Protein AF-A0A1S6Q0J1-F1 (afdb_monomer_lite)

Radius of gyration: 13.05 Å; chains: 1; bounding box: 34×30×27 Å

pLDDT: mean 90.79, std 6.36, range [62.69, 96.06]

Foldseek 3Di:
DDDPFLDDVDPQPPDDPSVVVRDPVVVVLCVVQPDDVSPPVSVVSRVVVVVVVVVVCVVPVDD

Secondary structure (DSSP, 8-state):
---SSS-----TTSSTTGGGGS-HHHHHHHHTT-SGGGTT-HHHHHHHHHHHHHHHHHHHS--

Organism: NCBI:txid1426854

InterPro domains:
  IPR000235 Small ribosomal subunit protein uS7 [PTHR11205] (1-63)
  IPR020606 Small ribosomal subunit protein uS7, conserved site [PS00052] (26-52)
  IPR023798 Small ribosomal subunit protein uS7 domain [PF00177] (4-63)
  IPR036823 Small ribosomal subunit protein uS7 domain superfamily [G3DSA:1.10.455.10] (1-63)
  IPR036823 Small ribosomal subunit protein uS7 domain superfamily [SSF47973] (3-63)

Structure (mmCIF, N/CA/C/O backbone):
data_AF-A0A1S6Q0J1-F1
#
_entry.id   AF-A0A1S6Q0J1-F1
#
loop_
_atom_site.group_PDB
_atom_site.id
_atom_site.type_symbol
_atom_site.label_atom_id
_atom_site.label_alt_id
_atom_site.label_comp_id
_atom_site.label_asym_id
_atom_site.label_entity_id
_atom_site.label_seq_id
_atom_site.pdbx_PDB_ins_code
_atom_site.Cartn_x
_atom_site.Cartn_y
_atom_site.Cartn_z
_atom_site.occupancy
_atom_site.B_iso_or_equiv
_atom_site.auth_seq_id
_atom_site.auth_comp_id
_atom_site.auth_asym_id
_atom_site.auth_atom_id
_atom_site.pdbx_PDB_model_num
ATOM 1 N N . TYR A 1 1 ? -0.108 13.060 -3.141 1.00 62.69 1 TYR A N 1
ATOM 2 C CA . TYR A 1 1 ? -0.110 11.969 -4.140 1.00 62.69 1 TYR A CA 1
ATOM 3 C C . TYR A 1 1 ? -1.293 11.057 -3.869 1.00 62.69 1 TYR A C 1
ATOM 5 O O . TYR A 1 1 ? -1.197 10.221 -2.982 1.00 62.69 1 TYR A O 1
ATOM 13 N N . ALA A 1 2 ? -2.397 11.219 -4.595 1.00 70.06 2 ALA A N 1
ATOM 14 C CA . ALA A 1 2 ? -3.529 10.303 -4.508 1.00 70.06 2 ALA A CA 1
ATOM 15 C C . ALA A 1 2 ? -3.449 9.314 -5.679 1.00 70.06 2 ALA A C 1
ATOM 17 O O . ALA A 1 2 ? -3.423 9.721 -6.839 1.00 70.06 2 ALA A O 1
ATOM 18 N N . LYS A 1 3 ? -3.350 8.017 -5.380 1.00 77.81 3 LYS A N 1
ATOM 19 C CA . LYS A 1 3 ? -3.559 6.936 -6.350 1.00 77.81 3 LYS A CA 1
ATOM 20 C C . LYS A 1 3 ? -4.636 6.037 -5.778 1.00 77.81 3 LYS A C 1
ATOM 22 O O . LYS A 1 3 ? -4.512 5.615 -4.635 1.00 77.81 3 LYS A O 1
ATOM 27 N N . TYR A 1 4 ? -5.653 5.748 -6.582 1.00 82.00 4 TYR A N 1
ATOM 28 C CA . TYR A 1 4 ? -6.768 4.899 -6.167 1.00 82.00 4 TYR A CA 1
ATOM 29 C C . TYR A 1 4 ? -6.310 3.473 -5.815 1.00 82.00 4 TYR A C 1
ATOM 31 O O . TYR A 1 4 ? -6.832 2.854 -4.897 1.00 82.00 4 TYR A O 1
ATOM 39 N N . LEU A 1 5 ? -5.277 2.972 -6.505 1.00 84.62 5 LEU A N 1
ATOM 40 C CA . LEU A 1 5 ? -4.684 1.660 -6.252 1.00 84.62 5 LEU A CA 1
ATOM 41 C C . LEU A 1 5 ? -3.204 1.788 -5.855 1.00 84.62 5 LEU A C 1
ATOM 43 O O . LEU A 1 5 ? -2.455 2.509 -6.525 1.00 84.62 5 LEU A O 1
ATOM 47 N N . PRO A 1 6 ? -2.727 1.028 -4.849 1.00 85.12 6 PRO A N 1
ATOM 48 C CA . PRO A 1 6 ? -1.312 0.967 -4.473 1.00 85.12 6 PRO A CA 1
ATOM 49 C C . PRO A 1 6 ? -0.493 0.072 -5.428 1.00 85.12 6 PRO A C 1
ATOM 51 O O . PRO A 1 6 ? 0.331 -0.744 -5.014 1.00 85.12 6 PRO A O 1
ATOM 54 N N . HIS A 1 7 ? -0.721 0.216 -6.735 1.00 87.25 7 HIS A N 1
ATOM 55 C CA . HIS A 1 7 ? -0.012 -0.500 -7.791 1.00 87.25 7 HIS A CA 1
ATOM 56 C C . HIS A 1 7 ? 0.399 0.480 -8.895 1.00 87.25 7 HIS A C 1
ATOM 58 O O . HIS A 1 7 ? -0.335 0.696 -9.856 1.00 87.25 7 HIS A O 1
ATOM 64 N N . SER A 1 8 ? 1.587 1.077 -8.776 1.00 86.19 8 SER A N 1
ATOM 65 C CA . SER A 1 8 ? 2.008 2.148 -9.689 1.00 86.19 8 SER A CA 1
ATOM 66 C C . SER A 1 8 ? 2.974 1.745 -10.800 1.00 86.19 8 SER A C 1
ATOM 68 O O . SER A 1 8 ? 3.292 2.592 -11.632 1.00 86.19 8 SER A O 1
ATOM 70 N N . ALA A 1 9 ? 3.491 0.511 -10.777 1.00 87.19 9 ALA A N 1
ATOM 71 C CA . ALA A 1 9 ? 4.586 0.052 -11.646 1.00 87.19 9 ALA A CA 1
ATOM 72 C C . ALA A 1 9 ? 5.823 0.992 -11.654 1.00 87.19 9 ALA A C 1
ATOM 74 O O . ALA A 1 9 ? 6.633 0.975 -12.582 1.00 87.19 9 ALA A O 1
ATOM 75 N N . GLY A 1 10 ? 5.986 1.825 -10.618 1.00 88.38 10 GLY A N 1
ATOM 76 C CA . GLY A 1 10 ? 7.029 2.843 -10.556 1.00 88.38 10 GLY A CA 1
ATOM 77 C C . GLY A 1 10 ? 8.423 2.274 -10.280 1.00 88.38 10 GLY A C 1
ATOM 78 O O . GLY A 1 10 ? 8.6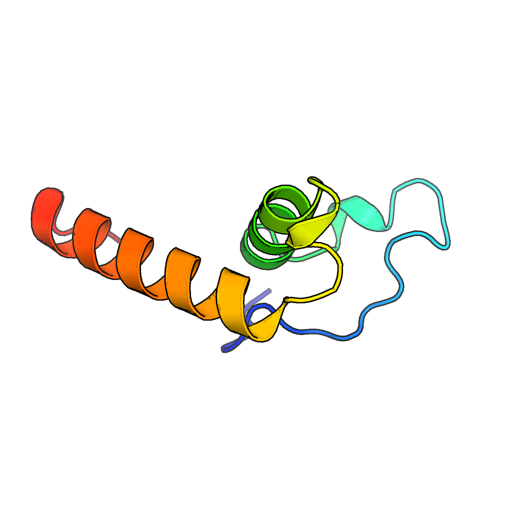15 1.395 -9.440 1.00 88.38 10 GLY A O 1
ATOM 79 N N . ARG A 1 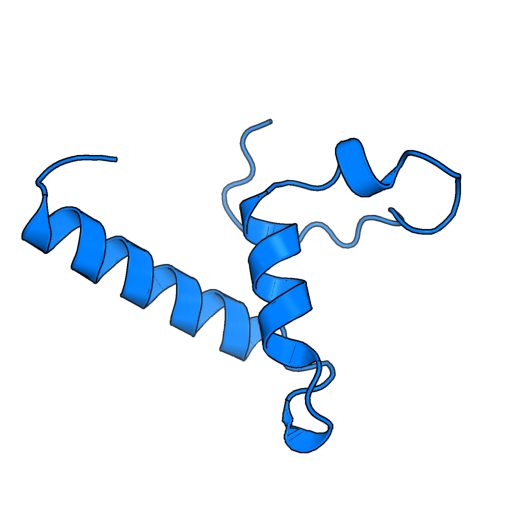11 ? 9.442 2.831 -10.947 1.00 91.06 11 ARG A N 1
ATOM 80 C CA . ARG A 1 11 ? 10.858 2.464 -10.747 1.00 91.06 11 ARG A CA 1
ATOM 81 C C . ARG A 1 11 ? 11.507 3.298 -9.639 1.00 91.06 11 ARG A C 1
ATOM 83 O O . ARG A 1 11 ? 12.307 4.202 -9.893 1.00 91.06 11 ARG A O 1
ATOM 90 N N . TYR A 1 12 ? 11.179 2.969 -8.393 1.00 92.50 12 TYR A N 1
ATOM 91 C CA . TYR A 1 12 ? 11.647 3.713 -7.214 1.00 92.50 12 TYR A CA 1
ATOM 92 C C . TYR A 1 12 ? 13.057 3.336 -6.729 1.00 92.50 12 TYR A C 1
ATOM 94 O O . TYR A 1 12 ? 13.640 4.062 -5.927 1.00 92.50 12 TYR A O 1
ATOM 102 N N . ALA A 1 13 ? 13.627 2.230 -7.218 1.00 92.00 13 ALA A N 1
ATOM 103 C CA . ALA A 1 13 ? 14.958 1.755 -6.822 1.00 92.00 13 ALA A CA 1
ATOM 104 C C . ALA A 1 13 ? 16.116 2.353 -7.647 1.00 92.00 13 ALA A C 1
ATOM 106 O O . ALA A 1 13 ? 17.268 2.228 -7.255 1.00 92.00 13 ALA A O 1
ATOM 107 N N . HIS A 1 14 ? 15.828 3.029 -8.764 1.00 93.44 14 HIS A N 1
ATOM 108 C CA . HIS A 1 14 ? 16.847 3.455 -9.734 1.00 93.44 14 HIS A CA 1
ATOM 109 C C . HIS A 1 14 ? 17.782 4.580 -9.239 1.00 93.44 14 HIS A C 1
ATOM 111 O O . HIS A 1 14 ? 18.868 4.760 -9.779 1.00 93.44 14 HIS A O 1
ATOM 117 N N . LYS A 1 15 ? 17.373 5.396 -8.259 1.00 94.50 15 LYS A N 1
ATOM 118 C CA . LYS A 1 15 ? 18.215 6.468 -7.692 1.00 94.50 15 LYS A CA 1
ATOM 119 C C . LYS A 1 15 ? 18.079 6.506 -6.169 1.00 94.50 15 LYS A C 1
ATOM 121 O O . LYS A 1 15 ? 16.978 6.306 -5.646 1.00 94.50 15 LYS A O 1
ATOM 126 N N . ARG A 1 16 ? 19.181 6.818 -5.471 1.00 86.88 16 ARG A N 1
ATOM 127 C CA . ARG A 1 16 ? 19.208 7.123 -4.028 1.00 86.88 16 ARG A CA 1
ATOM 128 C C . ARG A 1 16 ? 18.149 8.213 -3.779 1.00 86.88 16 ARG A C 1
ATOM 130 O O . ARG A 1 16 ? 18.130 9.198 -4.504 1.00 86.88 16 ARG A O 1
ATOM 137 N N . PHE A 1 17 ? 17.213 7.984 -2.857 1.00 93.44 17 PHE A N 1
ATOM 138 C CA . PHE A 1 17 ? 16.043 8.836 -2.530 1.00 93.44 17 PHE A CA 1
ATOM 139 C C . PHE A 1 17 ? 14.762 8.716 -3.373 1.00 93.44 17 PHE A C 1
ATOM 141 O O . PHE A 1 17 ? 13.718 9.187 -2.923 1.00 93.44 17 PHE A O 1
ATOM 148 N N . ARG A 1 18 ? 14.726 7.990 -4.501 1.00 92.94 18 ARG A N 1
ATOM 149 C CA . ARG A 1 18 ? 13.445 7.776 -5.219 1.00 92.94 18 ARG A CA 1
ATOM 150 C C . ARG A 1 18 ? 12.423 6.952 -4.429 1.00 92.94 18 ARG A C 1
ATOM 152 O O . ARG A 1 18 ? 11.226 7.091 -4.656 1.00 92.94 18 ARG A O 1
ATOM 159 N N . LYS A 1 19 ? 12.866 6.168 -3.441 1.00 91.88 19 LYS A N 1
ATOM 160 C CA . LYS A 1 19 ? 11.977 5.467 -2.499 1.00 91.88 19 LYS A CA 1
ATOM 161 C C . LYS A 1 19 ? 11.096 6.417 -1.675 1.00 91.88 19 LYS A C 1
ATOM 163 O O . LYS A 1 19 ? 10.008 6.006 -1.285 1.00 91.88 19 LYS A O 1
ATOM 168 N N . ALA A 1 20 ? 11.513 7.669 -1.454 1.00 91.31 20 ALA A N 1
ATOM 169 C CA . ALA A 1 20 ? 10.702 8.666 -0.749 1.00 91.31 20 ALA A CA 1
ATOM 170 C C . ALA A 1 20 ? 9.454 9.075 -1.550 1.00 91.31 20 ALA A C 1
ATOM 172 O O . ALA A 1 20 ? 8.411 9.341 -0.965 1.00 91.31 20 ALA A O 1
ATOM 173 N N . GLN A 1 21 ? 9.543 9.042 -2.885 1.00 90.56 21 GLN A N 1
ATOM 174 C CA . GLN A 1 21 ? 8.444 9.362 -3.803 1.00 90.56 21 GLN A CA 1
ATOM 175 C C . GLN A 1 21 ? 7.462 8.191 -4.002 1.00 90.56 21 GLN A C 1
ATOM 177 O O . GLN A 1 21 ? 6.428 8.355 -4.648 1.00 90.56 21 GLN A O 1
ATOM 182 N N . CYS A 1 22 ? 7.773 6.998 -3.480 1.00 91.19 22 CYS A N 1
ATOM 183 C CA . CYS A 1 22 ? 6.864 5.854 -3.522 1.00 91.19 22 CYS A CA 1
ATOM 184 C C . CYS A 1 22 ? 5.682 6.093 -2.565 1.00 91.19 22 CYS A C 1
ATOM 186 O O . CYS A 1 22 ? 5.942 6.386 -1.387 1.00 91.19 22 CYS A O 1
ATOM 188 N N . PRO A 1 23 ? 4.420 5.938 -3.022 1.00 93.31 23 PRO A N 1
ATOM 189 C CA . PRO A 1 23 ? 3.248 6.017 -2.154 1.00 93.31 23 PRO A CA 1
ATOM 190 C C . PRO A 1 23 ? 3.416 5.134 -0.913 1.00 93.31 23 PRO A C 1
ATOM 192 O O . PRO A 1 23 ? 3.875 3.996 -1.017 1.00 93.31 23 PRO A O 1
ATOM 195 N N . ILE A 1 24 ? 3.053 5.650 0.263 1.00 92.00 24 ILE A N 1
ATOM 196 C CA . ILE A 1 24 ? 3.294 4.971 1.549 1.00 92.00 24 ILE A CA 1
ATOM 197 C C . ILE A 1 24 ? 2.595 3.605 1.581 1.00 92.00 24 ILE A C 1
ATOM 199 O O . ILE A 1 24 ? 3.226 2.605 1.920 1.00 92.00 24 ILE A O 1
ATOM 203 N N . VAL A 1 25 ? 1.343 3.544 1.116 1.00 92.7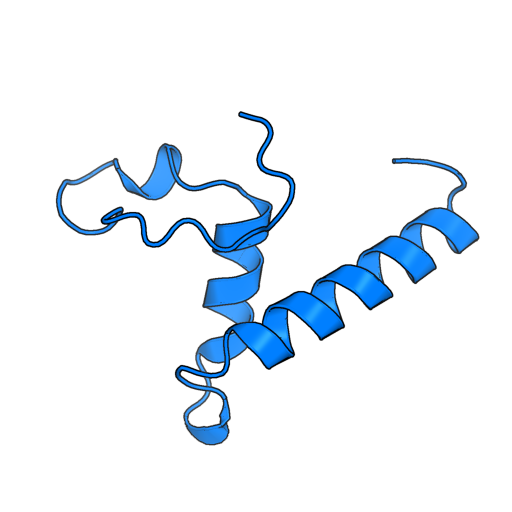5 25 VAL A N 1
ATOM 204 C CA . VAL A 1 25 ? 0.562 2.299 1.016 1.00 92.75 25 VAL A CA 1
ATOM 205 C C . VAL A 1 25 ? 1.228 1.287 0.077 1.00 92.75 25 VAL A C 1
ATOM 207 O O . VAL A 1 25 ? 1.316 0.104 0.391 1.00 92.75 25 VAL A O 1
ATOM 210 N N . GLU A 1 26 ? 1.779 1.734 -1.054 1.00 93.50 26 GLU A N 1
ATOM 211 C CA . GLU A 1 26 ? 2.505 0.839 -1.961 1.00 93.50 26 GLU A CA 1
ATOM 212 C C . GLU A 1 26 ? 3.797 0.313 -1.318 1.00 93.50 26 GLU A C 1
ATOM 214 O O . GLU A 1 26 ? 4.146 -0.860 -1.469 1.00 93.50 26 GLU A O 1
ATOM 219 N N . ARG A 1 27 ? 4.481 1.148 -0.533 1.00 93.25 27 ARG A N 1
ATOM 220 C CA . ARG A 1 27 ? 5.647 0.739 0.256 1.00 93.25 27 ARG A CA 1
ATOM 221 C C . ARG A 1 27 ? 5.288 -0.363 1.256 1.00 93.25 27 ARG A C 1
ATOM 223 O O . ARG A 1 27 ? 5.980 -1.376 1.278 1.00 93.25 27 ARG A O 1
ATOM 230 N N . LEU A 1 28 ? 4.184 -0.201 1.990 1.00 93.31 28 LEU A N 1
ATOM 231 C CA . LEU A 1 28 ? 3.645 -1.214 2.904 1.00 93.31 28 LEU A CA 1
ATOM 232 C C . LEU A 1 28 ? 3.347 -2.529 2.169 1.00 93.31 28 LEU A C 1
ATOM 234 O O . LEU A 1 28 ? 3.828 -3.584 2.581 1.00 93.31 28 LEU A O 1
ATOM 238 N N . THR A 1 29 ? 2.627 -2.473 1.041 1.00 93.44 29 THR A N 1
ATOM 239 C CA . THR A 1 29 ? 2.301 -3.685 0.263 1.00 93.44 29 THR A CA 1
ATOM 240 C C . THR A 1 29 ? 3.542 -4.428 -0.234 1.00 93.44 29 THR A C 1
ATOM 242 O O . THR A 1 29 ? 3.539 -5.656 -0.258 1.00 93.44 29 THR A O 1
ATOM 245 N N . ASN A 1 30 ? 4.619 -3.718 -0.595 1.00 92.81 30 ASN A N 1
ATOM 246 C CA . ASN A 1 30 ? 5.868 -4.351 -1.020 1.00 92.81 30 ASN A CA 1
ATOM 247 C C . ASN A 1 30 ? 6.575 -5.061 0.150 1.00 92.81 30 ASN A C 1
ATOM 249 O O . ASN A 1 30 ? 7.107 -6.153 -0.043 1.00 92.81 30 ASN A O 1
ATOM 253 N N . SER A 1 31 ? 6.547 -4.486 1.357 1.00 92.75 31 SER A N 1
ATOM 254 C CA . SER A 1 31 ? 7.135 -5.105 2.556 1.00 92.75 31 SER A CA 1
ATOM 255 C C . SER A 1 31 ? 6.402 -6.380 2.997 1.00 92.75 31 SER A C 1
ATOM 257 O O . SER A 1 31 ? 7.034 -7.307 3.494 1.00 92.75 31 SER A O 1
ATOM 259 N N . LEU A 1 32 ? 5.091 -6.489 2.754 1.00 92.56 32 LEU A N 1
ATOM 260 C CA . LEU A 1 32 ? 4.309 -7.697 3.074 1.00 92.56 32 LEU A CA 1
ATOM 261 C C . LEU A 1 32 ? 4.699 -8.936 2.239 1.00 92.56 32 LEU A C 1
ATOM 263 O O . LEU A 1 32 ? 4.351 -10.062 2.593 1.00 92.56 32 LEU A O 1
ATOM 267 N N . MET A 1 33 ? 5.428 -8.754 1.135 1.00 95.19 33 MET A N 1
ATOM 268 C CA . MET A 1 33 ? 5.801 -9.829 0.204 1.00 95.19 33 MET A CA 1
ATOM 269 C C . MET A 1 33 ? 7.230 -10.365 0.394 1.00 95.19 33 MET A C 1
ATOM 271 O O . MET A 1 33 ? 7.683 -11.166 -0.419 1.00 95.19 33 MET A O 1
ATOM 275 N N . MET A 1 34 ? 7.964 -9.938 1.429 1.00 90.94 34 MET A N 1
ATOM 276 C CA . MET A 1 34 ? 9.405 -10.225 1.558 1.00 90.94 34 MET A CA 1
ATOM 277 C C . MET A 1 34 ? 9.745 -11.701 1.827 1.00 90.94 34 MET A C 1
ATOM 279 O O . MET A 1 34 ? 10.857 -12.136 1.535 1.00 90.94 34 MET A O 1
ATOM 283 N N . HIS A 1 35 ? 8.803 -12.490 2.349 1.00 89.94 35 HIS A N 1
ATOM 284 C CA . HIS A 1 35 ? 9.017 -13.916 2.604 1.00 89.94 35 HIS A CA 1
ATOM 285 C C . HIS A 1 35 ? 8.753 -14.750 1.347 1.00 89.94 35 HIS A C 1
ATOM 287 O O . HIS A 1 35 ? 7.706 -14.602 0.721 1.00 89.94 35 HIS A O 1
ATOM 293 N N . GLY A 1 36 ? 9.674 -15.661 1.009 1.00 92.31 36 GLY A N 1
ATOM 294 C CA . GLY A 1 36 ? 9.763 -16.349 -0.290 1.00 92.31 36 GLY A CA 1
ATOM 295 C C . GLY A 1 36 ? 8.434 -16.766 -0.937 1.00 92.31 36 GLY A C 1
ATOM 296 O O . GLY A 1 36 ? 8.171 -16.389 -2.075 1.00 92.31 36 GLY A O 1
ATOM 297 N N . ARG A 1 37 ? 7.542 -17.459 -0.212 1.00 93.00 37 ARG A N 1
ATOM 298 C CA . ARG A 1 37 ? 6.232 -17.918 -0.736 1.00 93.00 37 ARG A CA 1
ATOM 299 C C . ARG A 1 37 ? 5.307 -16.777 -1.199 1.00 93.00 37 ARG A C 1
ATOM 301 O O . ARG A 1 37 ? 4.408 -17.011 -2.012 1.00 93.00 37 ARG A O 1
ATOM 308 N N . ASN A 1 38 ? 5.493 -15.572 -0.673 1.00 92.69 38 ASN A N 1
ATOM 309 C CA . ASN A 1 38 ? 4.665 -14.393 -0.929 1.00 92.69 38 ASN A CA 1
ATOM 310 C C . ASN A 1 38 ? 5.286 -13.442 -1.957 1.00 92.69 38 ASN A C 1
ATOM 312 O O . ASN A 1 38 ? 4.643 -12.463 -2.345 1.00 92.69 38 ASN A O 1
ATOM 316 N N . ASN A 1 39 ? 6.502 -13.734 -2.419 1.00 92.19 39 ASN A N 1
ATOM 317 C CA . ASN A 1 39 ? 7.215 -12.870 -3.342 1.00 92.19 39 ASN A CA 1
ATOM 318 C C . ASN A 1 39 ? 6.442 -12.725 -4.666 1.00 92.19 39 ASN A C 1
ATOM 320 O O . ASN A 1 39 ? 5.881 -13.688 -5.190 1.00 92.19 39 ASN A O 1
ATOM 324 N N . GLY A 1 40 ? 6.355 -11.497 -5.178 1.00 90.50 40 GLY A N 1
ATOM 325 C CA . GLY A 1 40 ? 5.626 -11.168 -6.409 1.00 90.50 40 GLY A CA 1
ATOM 326 C C . GLY A 1 40 ? 4.091 -11.203 -6.320 1.00 90.50 40 GLY A C 1
ATOM 327 O O . GLY A 1 40 ? 3.427 -10.757 -7.256 1.00 90.50 40 GLY A O 1
ATOM 328 N N . LYS A 1 41 ? 3.484 -11.650 -5.209 1.00 94.56 41 LYS A N 1
ATOM 329 C CA . LYS A 1 41 ? 2.016 -11.760 -5.054 1.00 94.56 41 LYS A CA 1
ATOM 330 C C . LYS A 1 41 ? 1.344 -10.426 -4.701 1.00 94.56 41 LYS A C 1
ATOM 332 O O . LYS A 1 41 ? 0.585 -10.325 -3.734 1.00 94.56 41 LYS A O 1
ATOM 337 N N . LYS A 1 42 ? 1.580 -9.389 -5.509 1.00 92.44 42 LYS A N 1
ATOM 338 C CA . LYS A 1 42 ? 1.164 -8.008 -5.200 1.00 92.44 42 LYS A CA 1
ATOM 339 C C . LYS A 1 42 ? -0.348 -7.828 -5.136 1.00 92.44 42 LYS A C 1
ATOM 341 O O . LYS A 1 42 ? -0.839 -7.161 -4.232 1.00 92.44 42 LYS A O 1
ATOM 346 N N . LEU A 1 43 ? -1.093 -8.477 -6.032 1.00 93.25 43 LEU A N 1
ATOM 347 C CA . LEU A 1 43 ? -2.561 -8.448 -6.016 1.00 93.25 43 LEU A CA 1
ATOM 348 C C . LEU A 1 43 ? -3.139 -9.034 -4.719 1.00 93.25 43 LEU A C 1
ATOM 350 O O . LEU A 1 43 ? -4.130 -8.522 -4.207 1.00 93.25 43 LEU A O 1
ATOM 354 N N . MET A 1 44 ? -2.503 -10.070 -4.165 1.00 93.81 44 MET A N 1
ATOM 355 C CA . MET A 1 44 ? -2.904 -10.664 -2.889 1.00 93.81 44 MET A CA 1
ATOM 356 C C . MET A 1 44 ? -2.621 -9.704 -1.727 1.00 93.81 44 MET A C 1
ATOM 358 O O . MET A 1 44 ? -3.507 -9.452 -0.916 1.00 93.81 44 MET A O 1
ATOM 362 N N . ALA A 1 45 ? -1.425 -9.107 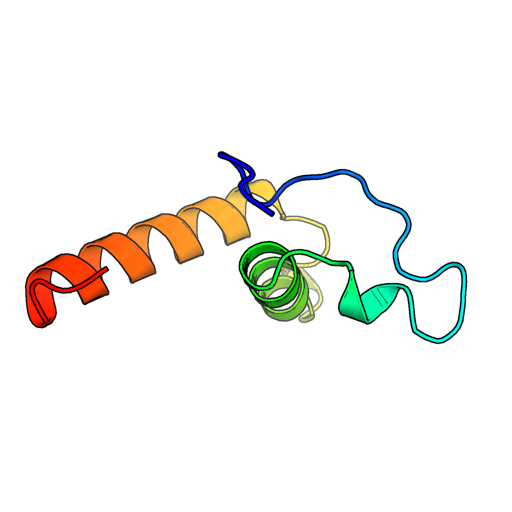-1.687 1.00 94.06 45 ALA A N 1
ATOM 363 C CA . ALA A 1 45 ? -1.048 -8.146 -0.648 1.00 94.06 45 ALA A CA 1
ATOM 364 C C . ALA A 1 45 ? -1.945 -6.893 -0.643 1.00 94.06 45 ALA A C 1
ATOM 366 O O . ALA A 1 45 ? -2.344 -6.428 0.421 1.00 94.06 45 ALA A O 1
ATOM 367 N N . VAL A 1 46 ? -2.320 -6.375 -1.819 1.00 94.81 46 VAL A N 1
ATOM 368 C CA . VAL A 1 46 ? -3.233 -5.221 -1.943 1.00 94.81 46 VAL A CA 1
ATOM 369 C C . VAL A 1 46 ? -4.606 -5.524 -1.331 1.00 94.81 46 VAL A C 1
ATOM 371 O O . VAL A 1 46 ? -5.161 -4.674 -0.641 1.00 94.81 46 VAL A O 1
ATOM 374 N N . ARG A 1 47 ? -5.142 -6.736 -1.538 1.00 95.06 47 ARG A N 1
ATOM 375 C CA . ARG A 1 47 ? -6.426 -7.156 -0.947 1.00 95.06 47 ARG A CA 1
ATOM 376 C C . ARG A 1 47 ? -6.356 -7.235 0.579 1.00 95.06 47 ARG A C 1
ATOM 378 O O . ARG A 1 47 ? -7.265 -6.755 1.242 1.00 95.06 47 ARG A O 1
ATOM 385 N N . ILE A 1 48 ? -5.263 -7.771 1.126 1.00 95.00 48 ILE A N 1
ATOM 386 C CA . ILE A 1 48 ? -5.044 -7.833 2.582 1.00 95.00 48 ILE A CA 1
ATOM 387 C C . ILE A 1 48 ? -5.023 -6.422 3.183 1.00 95.00 48 ILE A C 1
ATOM 389 O O . ILE A 1 48 ? -5.700 -6.167 4.173 1.00 95.00 48 ILE A O 1
ATOM 393 N N . VAL A 1 49 ? -4.294 -5.490 2.559 1.00 94.38 49 VAL A N 1
ATOM 394 C CA . VAL A 1 49 ? -4.225 -4.096 3.029 1.00 94.38 49 VAL A CA 1
ATOM 395 C C . VAL A 1 49 ? -5.585 -3.400 2.941 1.00 94.38 49 VAL A C 1
ATOM 397 O O . VAL A 1 49 ? -5.940 -2.669 3.860 1.00 94.38 49 VAL A O 1
ATOM 400 N N . LYS A 1 50 ? -6.374 -3.661 1.888 1.00 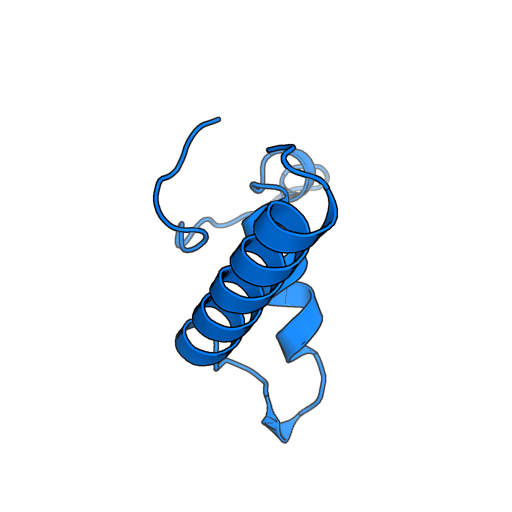93.88 50 LYS A N 1
ATOM 401 C CA . LYS A 1 50 ? -7.746 -3.143 1.778 1.00 93.88 50 LYS A CA 1
ATOM 402 C C . LYS A 1 50 ? -8.602 -3.577 2.975 1.00 93.88 50 LYS A C 1
ATOM 404 O O . LYS A 1 50 ? -9.195 -2.723 3.621 1.00 93.88 50 LYS A O 1
ATOM 409 N N . HIS A 1 51 ? -8.616 -4.870 3.296 1.00 95.56 51 HIS A N 1
ATOM 410 C CA . HIS A 1 51 ? -9.388 -5.379 4.434 1.00 95.56 51 HIS A CA 1
ATOM 411 C C . HIS A 1 51 ? -8.884 -4.850 5.780 1.00 95.56 51 HIS A C 1
ATOM 413 O O . HIS A 1 51 ? -9.683 -4.564 6.663 1.00 95.56 51 HIS A O 1
ATOM 419 N N . ALA A 1 52 ? -7.571 -4.665 5.939 1.00 95.38 52 ALA A N 1
ATOM 420 C CA . ALA A 1 52 ? -7.018 -4.066 7.151 1.00 95.38 52 ALA A CA 1
ATOM 421 C C . ALA A 1 52 ? -7.508 -2.622 7.354 1.00 95.38 52 ALA A C 1
ATOM 423 O O . ALA A 1 52 ? -7.875 -2.260 8.468 1.00 95.38 52 ALA A O 1
ATOM 424 N N . PHE A 1 53 ? -7.564 -1.813 6.290 1.00 94.31 53 PHE A N 1
ATOM 425 C CA . PHE A 1 53 ? -8.110 -0.454 6.371 1.00 94.31 53 PHE A CA 1
ATOM 426 C C . PHE A 1 53 ? -9.621 -0.431 6.617 1.00 94.31 53 PHE A C 1
ATOM 428 O O . PHE A 1 53 ? -10.079 0.413 7.378 1.00 94.31 53 PHE A O 1
ATOM 435 N N . GLU A 1 54 ? -10.383 -1.377 6.060 1.00 95.25 54 GLU A N 1
ATOM 436 C CA . GLU A 1 54 ? -11.807 -1.539 6.395 1.00 95.25 54 GLU A CA 1
ATOM 437 C C . GLU A 1 54 ? -11.995 -1.823 7.894 1.00 95.25 54 GLU A C 1
ATOM 439 O O . GLU A 1 54 ? -12.817 -1.181 8.540 1.00 95.25 54 GLU A O 1
ATOM 444 N N . ILE A 1 55 ? -11.189 -2.719 8.476 1.00 95.88 55 ILE A N 1
ATOM 445 C CA . ILE A 1 55 ? -11.233 -3.019 9.916 1.00 95.88 55 ILE A CA 1
ATOM 446 C C . ILE A 1 55 ? -10.847 -1.793 10.751 1.00 95.88 55 ILE A C 1
ATOM 448 O O . ILE A 1 55 ? -11.534 -1.483 11.719 1.00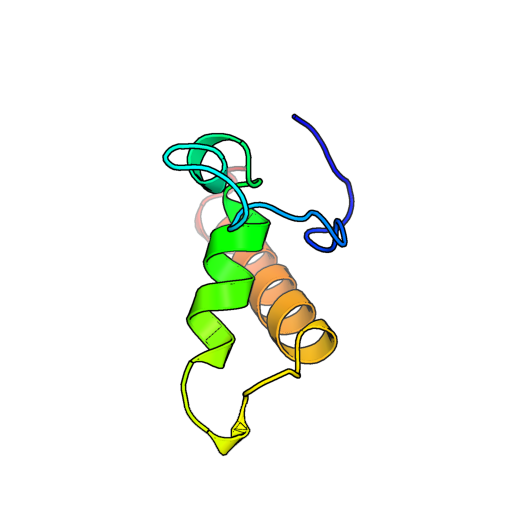 95.88 55 ILE A O 1
ATOM 452 N N . ILE A 1 56 ? -9.774 -1.084 10.386 1.00 95.50 56 ILE A N 1
ATOM 453 C CA . ILE A 1 56 ? -9.338 0.128 11.099 1.00 95.50 56 ILE A CA 1
ATOM 454 C C . ILE A 1 56 ? -10.454 1.174 11.094 1.00 95.50 56 ILE A C 1
ATOM 456 O O . ILE A 1 56 ? -10.801 1.682 12.156 1.00 95.50 56 ILE A O 1
ATOM 460 N N . HIS A 1 57 ? -11.068 1.420 9.936 1.00 95.44 57 HIS A N 1
ATOM 461 C CA . HIS A 1 57 ? -12.167 2.369 9.816 1.00 95.44 57 HIS A CA 1
ATOM 462 C C . HIS A 1 57 ? -13.373 1.977 10.680 1.00 95.44 57 HIS A C 1
ATOM 464 O O . HIS A 1 57 ? -13.949 2.826 11.353 1.00 95.44 57 HIS A O 1
ATOM 470 N N . LEU A 1 58 ? -13.728 0.689 10.719 1.00 96.06 58 LEU A N 1
ATOM 471 C CA . LEU A 1 58 ? -14.816 0.198 11.570 1.00 96.06 58 LEU A CA 1
ATOM 472 C C . LEU A 1 58 ? -14.510 0.322 13.072 1.00 96.06 58 LEU A C 1
ATOM 474 O O . LEU A 1 58 ? -15.439 0.450 13.865 1.00 96.06 58 LEU A O 1
ATOM 478 N N . LEU A 1 59 ? -13.235 0.271 13.469 1.00 96.00 59 LEU A N 1
ATOM 479 C CA . LEU A 1 59 ? -12.816 0.358 14.870 1.00 96.00 59 LEU A CA 1
ATOM 480 C C . LEU A 1 59 ? -12.650 1.798 15.367 1.00 96.00 59 LEU A C 1
ATOM 482 O O . LEU A 1 59 ? -12.959 2.066 16.526 1.00 96.00 59 LEU A O 1
ATOM 486 N N . THR A 1 60 ? -12.140 2.709 14.535 1.00 95.38 60 THR A N 1
ATOM 487 C CA . THR A 1 60 ? -11.827 4.090 14.949 1.00 95.38 60 THR A CA 1
ATOM 488 C C . THR A 1 60 ? -12.820 5.123 14.425 1.00 95.38 60 THR A C 1
ATOM 490 O O . THR A 1 60 ? -12.931 6.196 15.008 1.00 95.38 60 THR A O 1
ATOM 493 N N . GLY A 1 61 ? -13.537 4.833 13.335 1.00 91.62 61 GLY A N 1
ATOM 494 C CA . GLY A 1 61 ? -14.362 5.810 12.614 1.00 91.62 61 GLY A CA 1
ATOM 495 C C . GLY A 1 61 ? -13.554 6.854 11.833 1.00 91.62 61 GLY A C 1
ATOM 496 O O . GLY A 1 61 ? -14.136 7.748 11.220 1.00 91.62 61 GLY A O 1
ATOM 497 N N . GLU A 1 62 ? -12.225 6.743 11.829 1.00 82.44 62 GLU A N 1
ATOM 498 C CA . GLU A 1 62 ? -11.304 7.683 11.184 1.00 82.44 62 GLU A CA 1
ATOM 499 C C . GLU A 1 62 ? -10.779 7.131 9.844 1.00 82.44 62 GLU A C 1
ATOM 501 O O . GLU A 1 62 ? -11.048 5.979 9.483 1.00 82.44 62 GLU A O 1
ATOM 506 N N . ASN A 1 63 ? -10.083 7.980 9.076 1.00 70.50 63 ASN A N 1
ATOM 507 C CA . ASN A 1 63 ? -9.571 7.697 7.725 1.00 70.50 63 ASN A CA 1
ATOM 508 C C . ASN A 1 63 ? -8.042 7.790 7.681 1.00 70.50 63 ASN A C 1
ATOM 510 O O . ASN A 1 63 ? -7.524 8.884 8.006 1.00 70.50 63 ASN A O 1
#

Sequence (63 aa):
YAKYLPHSAGRYAHKRFRKAQCPIVERLTNSLMMHGRNNGKKLMAVRIVKHAFEIIHLLTGEN